Protein AF-A0AB36V5Z5-F1 (afdb_monomer)

Radius of gyration: 17.48 Å; Cα contacts (8 Å, |Δi|>4): 101; chains: 1; bounding box: 39×23×47 Å

Organism: Bacillus thuringiensis (NCBI:txid1428)

Mean predicted aligned error: 5.08 Å

pLDDT: mean 90.62, std 9.88, range [45.41, 97.94]

Structure (mmCIF, N/CA/C/O backbone):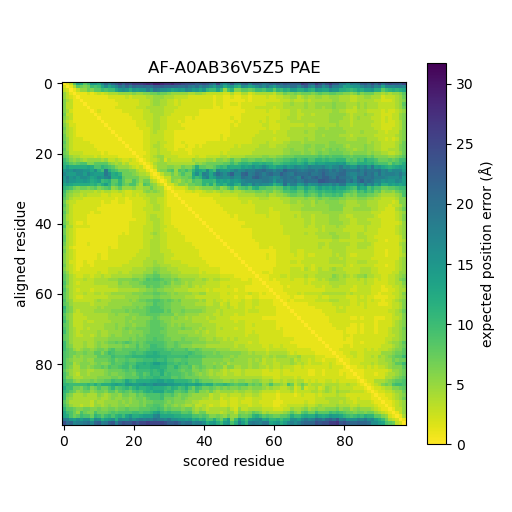
data_AF-A0AB36V5Z5-F1
#
_entry.id   AF-A0AB36V5Z5-F1
#
loop_
_atom_site.group_PDB
_atom_site.id
_atom_site.type_symbol
_atom_site.label_atom_id
_atom_site.label_alt_id
_atom_site.label_comp_id
_atom_site.label_asym_id
_atom_site.label_entity_id
_atom_site.label_seq_id
_atom_site.pdbx_PDB_ins_code
_atom_site.Cartn_x
_atom_site.Cartn_y
_atom_site.Cartn_z
_atom_site.occupancy
_atom_site.B_iso_or_equiv
_atom_site.auth_seq_id
_atom_site.auth_comp_id
_atom_site.auth_asym_id
_atom_site.auth_atom_id
_atom_site.pdbx_PDB_model_num
ATOM 1 N N . MET A 1 1 ? -12.562 11.751 -9.043 1.00 45.41 1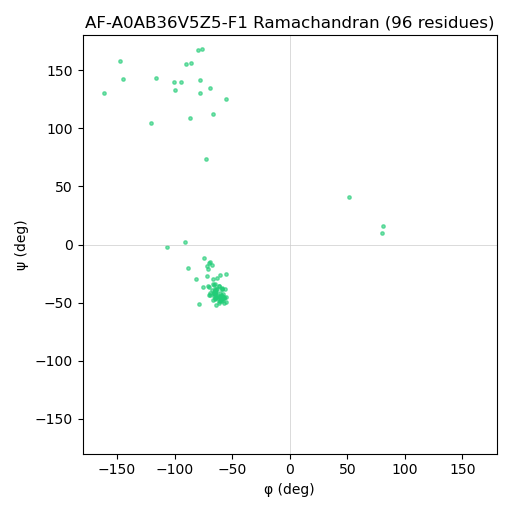 MET A N 1
ATOM 2 C CA . MET A 1 1 ? -12.882 10.320 -8.830 1.00 45.41 1 MET A CA 1
ATOM 3 C C . MET A 1 1 ? -12.129 9.848 -7.591 1.00 45.41 1 MET A C 1
ATOM 5 O O . MET A 1 1 ? -10.981 10.245 -7.446 1.00 45.41 1 MET A O 1
ATOM 9 N N . LYS A 1 2 ? -12.738 9.085 -6.672 1.00 58.09 2 LYS A N 1
ATOM 10 C CA . LYS A 1 2 ? -11.981 8.434 -5.585 1.00 58.09 2 LYS A CA 1
ATOM 11 C C . LYS A 1 2 ? -11.476 7.094 -6.116 1.00 58.09 2 LYS A C 1
ATOM 13 O O . LYS A 1 2 ? -12.295 6.211 -6.334 1.00 58.09 2 LYS A O 1
ATOM 18 N N . PHE A 1 3 ? -10.174 6.969 -6.354 1.00 77.56 3 PHE A N 1
ATOM 19 C CA . PHE A 1 3 ? -9.573 5.701 -6.772 1.00 77.56 3 PHE A CA 1
ATOM 20 C C . PHE A 1 3 ? -9.606 4.693 -5.620 1.00 77.56 3 PHE A C 1
ATOM 22 O O . PHE A 1 3 ? -9.313 5.039 -4.471 1.00 77.56 3 PHE A O 1
ATOM 29 N N . THR A 1 4 ? -10.005 3.456 -5.912 1.00 92.25 4 THR A N 1
ATOM 30 C CA . THR A 1 4 ? -9.991 2.362 -4.937 1.00 92.25 4 THR A CA 1
ATOM 31 C C . THR A 1 4 ? -8.580 1.783 -4.786 1.00 92.25 4 THR A C 1
ATOM 33 O O . THR A 1 4 ? -7.690 2.058 -5.589 1.00 92.25 4 THR A O 1
ATOM 36 N N . LEU A 1 5 ? -8.358 0.952 -3.757 1.00 92.50 5 LEU A N 1
ATOM 37 C CA . LEU A 1 5 ? -7.105 0.189 -3.646 1.00 92.50 5 LEU A CA 1
ATOM 38 C C . LEU A 1 5 ? -6.900 -0.712 -4.875 1.00 92.50 5 LEU A C 1
ATOM 40 O O . LEU A 1 5 ? -5.784 -0.826 -5.362 1.00 92.50 5 LEU A O 1
ATOM 44 N N . LEU A 1 6 ? -7.973 -1.301 -5.413 1.00 96.06 6 LEU A N 1
ATOM 45 C CA . LEU A 1 6 ? -7.893 -2.126 -6.616 1.00 96.06 6 LEU A CA 1
ATOM 46 C C . LEU A 1 6 ? -7.458 -1.307 -7.836 1.00 96.06 6 LEU A C 1
ATOM 48 O O . LEU A 1 6 ? -6.575 -1.751 -8.568 1.00 96.06 6 LEU A O 1
ATOM 52 N N . ASP A 1 7 ? -8.038 -0.119 -8.028 1.00 96.50 7 ASP A N 1
ATOM 53 C CA . ASP A 1 7 ? -7.687 0.757 -9.152 1.00 96.50 7 ASP A CA 1
ATOM 54 C C . ASP A 1 7 ? -6.212 1.168 -9.079 1.00 96.50 7 ASP A C 1
ATOM 56 O O . ASP A 1 7 ? -5.476 0.977 -10.042 1.00 96.50 7 ASP A O 1
ATOM 60 N N . ASN A 1 8 ? -5.762 1.653 -7.916 1.00 95.00 8 ASN A N 1
ATOM 61 C CA . ASN A 1 8 ? -4.381 2.109 -7.718 1.00 95.00 8 ASN A CA 1
ATOM 62 C C . ASN A 1 8 ? -3.365 0.965 -7.840 1.00 95.00 8 ASN A C 1
ATOM 64 O O . ASN A 1 8 ? -2.311 1.129 -8.454 1.00 95.00 8 ASN A O 1
ATOM 68 N N . GLY A 1 9 ?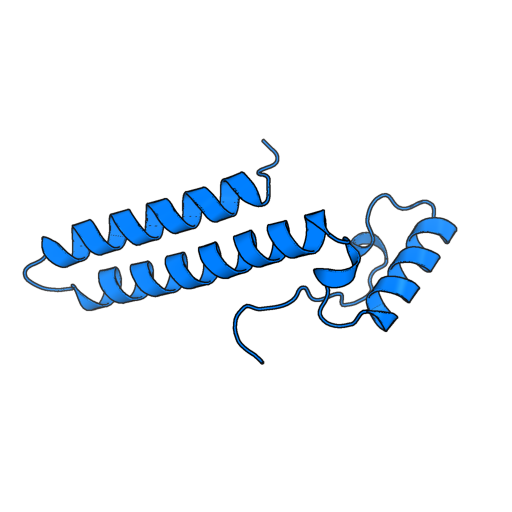 -3.680 -0.204 -7.273 1.00 96.12 9 GLY A N 1
ATOM 69 C CA . GLY A 1 9 ? -2.823 -1.384 -7.368 1.00 96.12 9 GLY A CA 1
ATOM 70 C C . GLY A 1 9 ? -2.695 -1.868 -8.812 1.00 96.12 9 GLY A C 1
ATOM 71 O O . GLY A 1 9 ? -1.589 -2.087 -9.297 1.00 96.12 9 GLY A O 1
ATOM 72 N N . SER A 1 10 ? -3.820 -1.952 -9.529 1.00 97.00 10 SER A N 1
ATOM 73 C CA . SER A 1 10 ? -3.842 -2.368 -10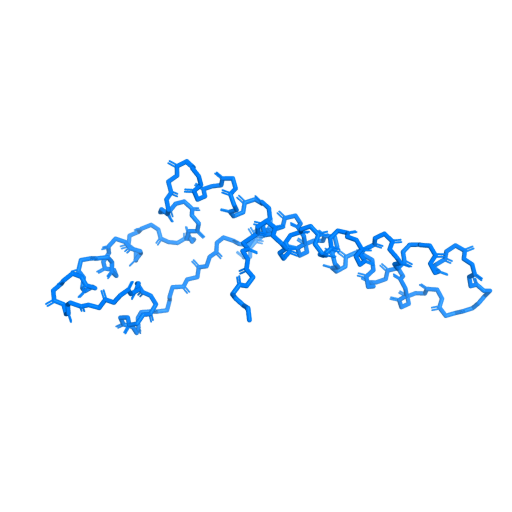.938 1.00 97.00 10 SER A CA 1
ATOM 74 C C . SER A 1 10 ? -3.119 -1.376 -11.847 1.00 97.00 10 SER A C 1
ATOM 76 O O . SER A 1 10 ? -2.410 -1.789 -12.762 1.00 97.00 10 SER A O 1
ATOM 78 N N . ASP A 1 11 ? -3.287 -0.076 -11.611 1.00 97.38 11 ASP A N 1
ATOM 79 C CA . ASP A 1 11 ? -2.606 0.967 -12.377 1.00 97.38 11 ASP A CA 1
ATOM 80 C C . ASP A 1 11 ? -1.087 0.928 -12.164 1.00 97.38 11 ASP A C 1
ATOM 82 O O . ASP A 1 11 ? -0.327 0.952 -13.130 1.00 97.38 11 ASP A O 1
ATOM 86 N N . SER A 1 12 ? -0.638 0.723 -10.924 1.00 97.62 12 SER A N 1
ATOM 87 C CA . SER A 1 12 ? 0.789 0.567 -10.608 1.00 97.62 12 SER A CA 1
ATOM 88 C C . SER A 1 12 ? 1.410 -0.625 -11.341 1.00 97.62 12 SER A C 1
ATOM 90 O O . SER A 1 12 ? 2.473 -0.499 -11.944 1.00 97.62 12 SER A O 1
ATOM 92 N N . LEU A 1 13 ? 0.722 -1.772 -11.387 1.00 97.88 13 LEU A N 1
ATOM 93 C CA . LEU A 1 13 ? 1.201 -2.930 -12.152 1.00 97.88 13 LEU A CA 1
ATOM 94 C C . LEU A 1 13 ? 1.275 -2.644 -13.662 1.00 97.88 13 LEU A C 1
ATOM 96 O O . LEU A 1 13 ? 2.234 -3.053 -14.317 1.00 97.88 13 LEU A O 1
ATOM 100 N N . LYS A 1 14 ? 0.311 -1.899 -14.222 1.00 97.94 14 LYS A N 1
ATOM 101 C CA . LYS A 1 14 ? 0.353 -1.469 -15.633 1.00 97.94 14 LYS A CA 1
ATOM 102 C C . LYS A 1 14 ? 1.517 -0.522 -15.914 1.00 97.94 14 LYS A C 1
ATOM 104 O O . LYS A 1 14 ? 2.148 -0.630 -16.967 1.00 97.94 14 LYS A O 1
ATOM 109 N N . GLN A 1 15 ? 1.810 0.395 -14.994 1.00 97.38 15 GLN A N 1
ATOM 110 C CA . GLN A 1 15 ? 2.954 1.296 -15.112 1.00 97.38 15 GLN A CA 1
ATOM 111 C C . GLN A 1 15 ? 4.273 0.521 -15.034 1.00 97.38 15 GLN A C 1
ATOM 113 O O . GLN A 1 15 ? 5.149 0.749 -15.863 1.00 97.38 15 GLN A O 1
ATOM 118 N N . SER A 1 16 ? 4.376 -0.464 -14.134 1.00 97.31 16 SER A N 1
ATOM 119 C CA . SER A 1 16 ? 5.533 -1.364 -14.064 1.00 97.31 16 SER A CA 1
ATOM 120 C C . SER A 1 16 ? 5.768 -2.091 -15.392 1.00 97.31 16 SER A C 1
ATOM 122 O O . SER A 1 16 ? 6.858 -2.005 -15.956 1.00 97.31 16 SER A O 1
ATOM 124 N N . TYR A 1 17 ? 4.722 -2.711 -15.951 1.00 96.50 17 TYR A N 1
ATOM 125 C CA . TYR A 1 17 ? 4.783 -3.351 -17.268 1.00 96.50 17 TYR A CA 1
ATOM 126 C C . TYR A 1 17 ? 5.213 -2.373 -18.370 1.00 96.50 17 TYR A C 1
ATOM 128 O O . TYR A 1 17 ? 6.112 -2.668 -19.152 1.00 96.50 17 TYR A O 1
ATOM 136 N N . SER A 1 18 ? 4.627 -1.174 -18.400 1.00 95.31 18 SER A N 1
ATOM 137 C CA . SER A 1 18 ? 4.966 -0.151 -19.396 1.00 95.31 18 SER A CA 1
ATOM 138 C C . SER A 1 18 ? 6.431 0.288 -19.303 1.00 95.31 18 SER A C 1
ATOM 140 O O . SER A 1 18 ? 7.057 0.574 -20.322 1.00 95.31 18 SER A O 1
ATOM 142 N N . SER A 1 19 ? 6.991 0.344 -18.093 1.00 94.50 19 SER A N 1
ATOM 143 C CA . SER A 1 19 ? 8.406 0.646 -17.871 1.00 94.50 19 SER A CA 1
ATOM 144 C C . SER A 1 19 ? 9.322 -0.499 -18.317 1.00 94.50 19 SER A C 1
ATOM 146 O O . SER A 1 19 ? 10.377 -0.229 -18.889 1.00 94.50 19 SER A O 1
ATOM 148 N N . LEU A 1 20 ? 8.911 -1.762 -18.146 1.00 93.75 20 LEU A N 1
ATOM 149 C CA . LEU A 1 20 ? 9.643 -2.926 -18.670 1.00 93.75 20 LEU A CA 1
ATOM 150 C C . LEU A 1 20 ? 9.667 -2.954 -20.203 1.00 93.75 20 LEU A C 1
ATOM 152 O O . LEU A 1 20 ? 10.723 -3.165 -20.792 1.00 93.75 20 LEU A O 1
ATOM 156 N N . GLU A 1 21 ? 8.540 -2.658 -20.850 1.00 93.12 21 GLU A N 1
ATOM 157 C CA . GLU A 1 21 ? 8.463 -2.546 -22.314 1.00 93.12 21 GLU A CA 1
ATOM 158 C C . GLU A 1 21 ? 9.364 -1.425 -22.850 1.00 93.12 21 GLU A C 1
ATOM 160 O O . GLU A 1 21 ? 9.964 -1.538 -23.916 1.00 93.12 21 GLU A O 1
ATOM 165 N N . ARG A 1 22 ? 9.499 -0.310 -22.122 1.00 89.31 22 ARG A N 1
ATOM 166 C CA . ARG A 1 22 ? 10.463 0.738 -22.496 1.00 89.31 22 ARG A CA 1
ATOM 167 C C . ARG A 1 22 ? 11.896 0.262 -22.298 1.00 89.31 22 ARG A C 1
ATOM 169 O O . ARG A 1 22 ? 12.723 0.482 -23.177 1.00 89.31 22 ARG A O 1
ATOM 176 N N . PHE A 1 23 ? 12.180 -0.412 -21.184 1.00 86.62 23 PHE A N 1
ATOM 177 C CA . PHE A 1 23 ? 13.500 -0.966 -20.888 1.00 86.62 23 PHE A CA 1
ATOM 178 C C . PHE A 1 23 ? 14.000 -1.894 -22.003 1.00 86.62 23 PHE A C 1
ATOM 180 O O . PHE A 1 23 ? 15.139 -1.742 -22.436 1.00 86.62 23 PHE A O 1
ATOM 187 N N . SER A 1 24 ? 13.156 -2.794 -22.518 1.00 78.44 24 SER A N 1
ATOM 188 C CA . SER A 1 24 ? 13.537 -3.725 -23.592 1.00 78.44 24 SER A CA 1
ATOM 189 C C . SER A 1 24 ? 13.812 -3.051 -24.941 1.00 78.44 24 SER A C 1
ATOM 191 O O . SER A 1 24 ? 14.450 -3.655 -25.798 1.00 78.44 24 SER A O 1
ATOM 193 N N . ASN A 1 25 ? 13.347 -1.814 -25.135 1.00 81.31 25 ASN A N 1
ATOM 194 C CA . ASN A 1 25 ? 13.415 -1.088 -26.406 1.00 81.31 25 ASN A CA 1
ATOM 195 C C . ASN A 1 25 ? 14.468 0.039 -26.430 1.00 81.31 25 ASN A C 1
ATOM 197 O O . ASN A 1 25 ? 14.630 0.703 -27.455 1.00 81.31 25 ASN A O 1
ATOM 201 N N . LEU A 1 26 ? 15.182 0.287 -25.325 1.00 78.00 26 LEU A N 1
ATOM 202 C CA . LEU A 1 26 ? 16.165 1.370 -25.214 1.00 78.00 26 LEU A CA 1
ATOM 203 C C . LEU A 1 26 ? 17.603 0.863 -25.404 1.00 78.00 26 LEU A C 1
ATOM 205 O O . LEU A 1 26 ? 18.026 -0.102 -24.777 1.00 78.00 26 LEU A O 1
ATOM 209 N N . TYR A 1 27 ? 18.385 1.571 -26.227 1.00 66.94 27 TYR A N 1
ATOM 210 C CA . TYR A 1 27 ? 1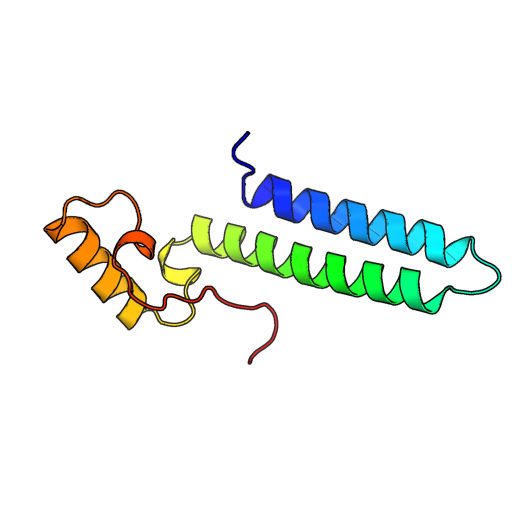9.809 1.278 -26.460 1.00 66.94 27 TYR A CA 1
ATOM 211 C C . TYR A 1 27 ? 20.730 1.845 -25.354 1.00 66.94 27 TYR A C 1
ATOM 213 O O . TYR A 1 27 ? 21.774 1.270 -25.062 1.00 66.94 27 TYR A O 1
ATOM 221 N N . GLN A 1 28 ? 20.340 2.956 -24.710 1.00 68.69 28 GLN A N 1
ATOM 222 C CA . GLN A 1 28 ? 21.004 3.585 -23.552 1.00 68.69 28 GLN A CA 1
ATOM 223 C C . GLN A 1 28 ? 19.959 4.247 -22.630 1.00 68.69 28 GLN A C 1
ATOM 225 O O . GLN A 1 28 ? 18.859 4.568 -23.076 1.00 68.69 28 GLN A O 1
ATOM 230 N N . GLY A 1 29 ? 20.292 4.464 -21.349 1.00 69.56 29 GLY A N 1
ATOM 231 C CA . GLY A 1 29 ? 19.376 5.061 -20.356 1.00 69.56 29 GLY A CA 1
ATOM 232 C C . GLY A 1 29 ? 18.364 4.080 -19.743 1.00 69.56 29 GLY A C 1
ATOM 233 O O . GLY A 1 29 ? 17.374 4.488 -19.135 1.00 69.56 29 GLY A O 1
ATOM 234 N N . THR A 1 30 ? 18.614 2.779 -19.893 1.00 79.38 30 THR A N 1
ATOM 235 C CA . THR A 1 30 ? 17.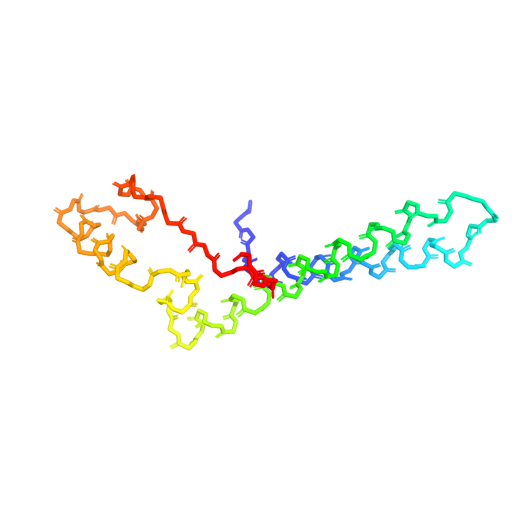768 1.674 -19.421 1.00 79.38 30 THR A CA 1
ATOM 236 C C . THR A 1 30 ? 17.627 1.623 -17.895 1.00 79.38 30 THR A C 1
ATOM 238 O O . THR A 1 30 ? 16.577 1.227 -17.390 1.00 79.38 30 THR A O 1
ATOM 241 N N . GLU A 1 31 ? 18.627 2.096 -17.146 1.00 83.44 31 GLU A N 1
ATOM 242 C CA . GLU A 1 31 ? 18.647 2.081 -15.675 1.00 83.44 31 GLU A CA 1
ATOM 243 C C . GLU A 1 31 ? 17.442 2.796 -15.048 1.00 83.44 31 GLU A C 1
ATOM 245 O O . GLU A 1 31 ? 16.871 2.310 -14.072 1.00 83.44 31 GLU A O 1
ATOM 250 N N . HIS A 1 32 ? 16.998 3.913 -15.633 1.00 87.50 32 HIS A N 1
ATOM 251 C CA . HIS A 1 32 ? 15.826 4.641 -15.144 1.00 87.50 32 HIS A CA 1
ATOM 252 C C . HIS A 1 32 ? 14.527 3.866 -15.373 1.00 87.50 32 HIS A C 1
ATOM 254 O O . HIS A 1 32 ? 13.702 3.783 -14.470 1.00 87.50 32 HIS A O 1
ATOM 260 N N . SER A 1 33 ? 14.373 3.235 -16.541 1.00 88.94 33 SER A N 1
ATOM 261 C CA . SER A 1 33 ? 13.172 2.444 -16.845 1.00 88.94 33 SER A CA 1
ATOM 262 C C . SER A 1 33 ? 13.088 1.191 -15.974 1.00 88.94 33 SER A C 1
ATOM 264 O O . SER A 1 33 ? 12.013 0.858 -15.480 1.00 88.94 33 SER A O 1
ATOM 266 N N . LEU A 1 34 ? 14.223 0.528 -15.720 1.00 92.00 34 LEU A N 1
ATOM 267 C CA . LEU A 1 34 ? 14.273 -0.606 -14.798 1.00 92.00 34 LEU A CA 1
ATOM 268 C C . LEU A 1 34 ? 13.944 -0.176 -13.365 1.00 92.00 34 LEU A C 1
ATOM 270 O O . LEU A 1 34 ? 13.125 -0.812 -12.704 1.00 92.00 34 LEU A O 1
ATOM 274 N N . LYS A 1 35 ? 14.545 0.923 -12.894 1.00 94.38 35 LYS A N 1
ATOM 275 C CA . LYS A 1 35 ? 14.248 1.493 -11.576 1.00 94.38 35 LYS A CA 1
ATOM 276 C C . LYS A 1 35 ? 12.753 1.785 -11.427 1.00 94.38 35 LYS A C 1
ATOM 278 O O . LYS A 1 35 ? 12.153 1.372 -10.437 1.00 94.38 35 LYS A O 1
ATOM 283 N N . ASP A 1 36 ? 12.151 2.459 -12.402 1.00 94.50 36 ASP A N 1
ATOM 284 C CA . ASP A 1 36 ? 10.730 2.804 -12.365 1.00 94.50 36 ASP A CA 1
ATOM 285 C C . ASP A 1 36 ? 9.854 1.548 -12.381 1.00 94.50 36 ASP A C 1
ATOM 287 O O . ASP A 1 36 ? 8.891 1.458 -11.620 1.00 94.50 36 ASP A O 1
ATOM 291 N N . ALA A 1 37 ? 10.211 0.542 -13.188 1.00 95.56 37 ALA A N 1
ATOM 292 C CA . ALA A 1 37 ? 9.506 -0.735 -13.214 1.00 95.56 37 ALA A CA 1
ATOM 293 C C . ALA A 1 37 ? 9.470 -1.403 -11.832 1.00 95.56 37 ALA A C 1
ATOM 295 O O . ALA A 1 37 ? 8.402 -1.842 -11.398 1.00 95.56 37 ALA A O 1
ATOM 296 N N . VAL A 1 38 ? 10.607 -1.438 -11.129 1.00 95.44 38 VAL A N 1
ATOM 297 C CA . VAL A 1 38 ? 10.718 -2.010 -9.778 1.00 95.44 38 VAL A CA 1
ATOM 298 C C . VAL A 1 38 ? 9.913 -1.197 -8.762 1.00 95.44 38 VAL A C 1
ATOM 300 O O . VAL A 1 38 ? 9.162 -1.775 -7.978 1.00 95.44 38 VAL A O 1
ATOM 303 N N . ILE A 1 39 ? 10.001 0.138 -8.800 1.00 95.88 39 ILE A N 1
ATOM 304 C CA . ILE A 1 39 ? 9.248 1.016 -7.888 1.00 95.88 39 ILE A CA 1
ATOM 305 C C . ILE A 1 39 ? 7.738 0.810 -8.054 1.00 95.88 39 ILE A C 1
ATOM 307 O O . ILE A 1 39 ? 7.027 0.614 -7.065 1.00 95.88 39 ILE A O 1
ATOM 311 N N . PHE A 1 40 ? 7.240 0.818 -9.293 1.00 97.38 40 PHE A N 1
ATOM 312 C CA . PHE A 1 40 ? 5.817 0.619 -9.557 1.00 97.38 40 PHE A CA 1
ATOM 313 C C . PHE A 1 40 ? 5.348 -0.793 -9.205 1.00 97.38 40 PHE A C 1
ATOM 315 O O . PHE A 1 40 ? 4.224 -0.956 -8.727 1.00 97.38 40 PHE A O 1
ATOM 322 N N . LEU A 1 41 ? 6.203 -1.804 -9.385 1.00 97.06 41 LEU A N 1
ATOM 323 C CA . LEU A 1 41 ? 5.891 -3.173 -8.986 1.00 97.06 41 LEU A CA 1
ATOM 324 C C . LEU A 1 41 ? 5.724 -3.277 -7.467 1.00 97.06 41 LEU A C 1
ATOM 326 O O . LEU A 1 41 ? 4.681 -3.740 -7.006 1.00 97.06 41 LEU A O 1
ATOM 330 N N . ASN A 1 42 ? 6.700 -2.787 -6.698 1.00 96.31 42 ASN A N 1
ATOM 331 C CA . ASN A 1 42 ? 6.644 -2.794 -5.235 1.00 96.31 42 ASN A CA 1
ATOM 332 C C . ASN A 1 42 ? 5.424 -2.027 -4.718 1.00 96.31 42 ASN A C 1
ATOM 334 O O . ASN A 1 42 ? 4.694 -2.527 -3.861 1.00 96.31 42 ASN A O 1
ATOM 338 N N . HIS A 1 43 ? 5.145 -0.849 -5.284 1.00 95.56 43 HIS A N 1
ATOM 339 C CA . HIS A 1 43 ? 3.962 -0.080 -4.909 1.00 95.56 43 HIS A CA 1
ATOM 340 C C . HIS A 1 43 ? 2.657 -0.832 -5.223 1.00 95.56 43 HIS A C 1
ATOM 342 O O . HIS A 1 43 ? 1.761 -0.900 -4.380 1.00 95.56 43 HIS A O 1
ATOM 348 N N . GLY A 1 44 ? 2.558 -1.446 -6.407 1.00 96.94 44 GLY A N 1
ATOM 349 C CA . GLY A 1 44 ? 1.397 -2.243 -6.803 1.00 96.94 44 GLY A CA 1
ATOM 350 C C . GLY A 1 44 ? 1.154 -3.427 -5.868 1.00 96.94 44 GLY A C 1
ATOM 351 O O . GLY A 1 44 ? 0.029 -3.619 -5.400 1.00 96.94 44 GLY A O 1
ATOM 352 N N . LEU A 1 45 ? 2.208 -4.176 -5.537 1.00 96.75 45 LEU A N 1
ATOM 353 C CA . LEU A 1 45 ? 2.146 -5.294 -4.595 1.00 96.75 45 LEU A CA 1
ATOM 354 C C . LEU A 1 45 ? 1.700 -4.845 -3.199 1.00 96.75 45 LEU A C 1
ATOM 356 O O . LEU A 1 45 ? 0.800 -5.457 -2.626 1.00 96.75 45 LEU A O 1
ATOM 360 N N . GLU A 1 46 ? 2.256 -3.750 -2.677 1.00 95.81 46 GLU A N 1
ATOM 361 C CA . GLU A 1 46 ? 1.870 -3.201 -1.374 1.00 95.81 46 GLU A CA 1
ATOM 362 C C . GLU A 1 46 ? 0.377 -2.834 -1.325 1.00 95.81 46 GLU A C 1
ATOM 364 O O . GLU A 1 46 ? -0.340 -3.178 -0.381 1.00 95.81 46 GLU A O 1
ATOM 369 N N . ILE A 1 47 ? -0.121 -2.138 -2.350 1.00 96.25 47 ILE A N 1
ATOM 370 C CA . ILE A 1 47 ? -1.519 -1.703 -2.408 1.00 96.25 47 ILE A CA 1
ATOM 371 C C . ILE A 1 47 ? -2.473 -2.900 -2.510 1.00 96.25 47 ILE A C 1
ATOM 373 O O . ILE A 1 47 ? -3.509 -2.925 -1.834 1.00 96.25 47 ILE A O 1
ATOM 377 N N . LEU A 1 48 ? -2.133 -3.904 -3.321 1.00 96.06 48 LEU A N 1
ATOM 378 C CA . LEU A 1 48 ? -2.944 -5.112 -3.467 1.00 96.06 48 LEU A CA 1
ATOM 379 C C . LEU A 1 48 ? -2.907 -5.981 -2.204 1.00 96.06 48 LEU A C 1
ATOM 381 O O . LEU A 1 48 ? -3.947 -6.503 -1.800 1.00 96.06 48 LEU A O 1
ATOM 385 N N . LEU A 1 49 ? -1.767 -6.060 -1.514 1.00 95.44 49 LEU A N 1
ATOM 386 C CA . LEU A 1 49 ? -1.679 -6.695 -0.200 1.00 95.44 49 LEU A CA 1
ATOM 387 C C . LEU A 1 49 ? -2.609 -6.001 0.803 1.00 95.44 49 LEU A C 1
ATOM 389 O O . LEU A 1 49 ? -3.417 -6.660 1.458 1.00 95.44 49 LEU A O 1
ATOM 393 N N . LYS A 1 50 ? -2.584 -4.664 0.870 1.00 95.25 50 LYS A N 1
ATOM 394 C CA . LYS A 1 50 ? -3.505 -3.893 1.723 1.00 95.25 50 LYS A CA 1
ATOM 395 C C . LYS A 1 50 ? -4.967 -4.161 1.379 1.00 95.25 50 LYS A C 1
ATOM 397 O O . LYS A 1 50 ? -5.785 -4.253 2.290 1.00 95.25 50 LYS A O 1
ATOM 402 N N . LEU A 1 51 ? -5.313 -4.309 0.098 1.00 95.44 51 LEU A N 1
ATOM 403 C CA . LEU A 1 51 ? -6.667 -4.684 -0.322 1.00 95.44 51 LEU A CA 1
ATOM 404 C C . LEU A 1 51 ? -7.067 -6.061 0.228 1.00 95.44 51 LEU A C 1
ATOM 406 O O . LEU A 1 51 ? -8.145 -6.186 0.808 1.00 95.44 51 LEU A O 1
ATOM 410 N N . ILE A 1 52 ? -6.201 -7.068 0.084 1.00 95.50 52 ILE A N 1
ATOM 411 C CA . ILE A 1 52 ? -6.435 -8.425 0.601 1.00 95.50 52 ILE A CA 1
ATOM 412 C C . ILE A 1 52 ? -6.648 -8.384 2.120 1.00 95.50 52 ILE A C 1
ATOM 414 O O . ILE A 1 52 ? -7.649 -8.898 2.622 1.00 95.50 52 ILE A O 1
ATOM 418 N N . LEU A 1 53 ? -5.761 -7.698 2.845 1.00 95.12 53 LEU A N 1
ATOM 419 C CA . LEU A 1 53 ? -5.848 -7.549 4.298 1.00 95.12 53 LEU A CA 1
ATOM 420 C C . LEU A 1 53 ? -7.131 -6.828 4.718 1.00 95.12 53 LEU A C 1
ATOM 422 O O . LEU A 1 53 ? -7.838 -7.305 5.602 1.00 95.12 53 LEU A O 1
ATOM 426 N N . LYS A 1 54 ? -7.482 -5.725 4.044 1.00 94.19 54 LYS A N 1
ATOM 427 C CA . LYS A 1 54 ? -8.714 -4.963 4.296 1.00 94.19 54 LYS A CA 1
ATOM 428 C C . LYS A 1 54 ? -9.968 -5.814 4.144 1.00 94.19 54 LYS A C 1
ATOM 430 O O . LYS A 1 54 ? -10.890 -5.664 4.944 1.00 94.19 54 LYS A O 1
ATOM 435 N N . ASN A 1 55 ? -10.008 -6.645 3.104 1.00 94.88 55 ASN A N 1
ATOM 436 C CA . ASN A 1 55 ? -11.150 -7.502 2.805 1.00 94.88 55 ASN A CA 1
ATOM 437 C C . ASN A 1 55 ? -11.348 -8.574 3.880 1.00 94.88 55 ASN A C 1
ATOM 439 O O . ASN A 1 55 ? -12.483 -8.964 4.135 1.00 94.88 55 ASN A O 1
ATOM 443 N N . HIS A 1 56 ? -10.269 -9.007 4.537 1.00 95.25 56 HIS A N 1
ATOM 444 C CA . HIS A 1 56 ? -10.361 -9.882 5.701 1.00 95.25 56 HIS A CA 1
ATOM 445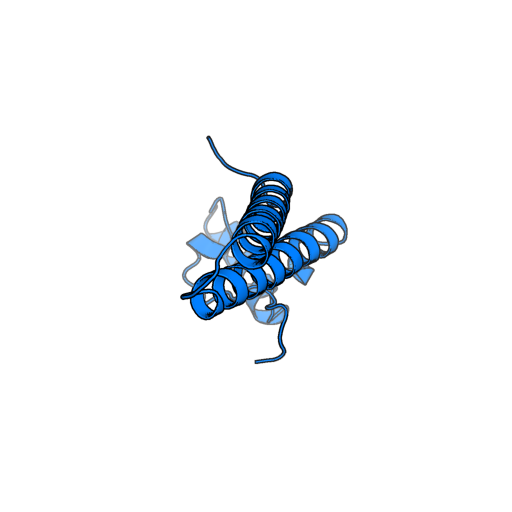 C C . HIS A 1 56 ? -10.739 -9.102 6.970 1.00 95.25 56 HIS A C 1
ATOM 447 O O . HIS A 1 56 ? -11.683 -9.454 7.673 1.00 95.25 56 HIS A O 1
ATOM 453 N N . SER A 1 57 ? -10.020 -8.019 7.270 1.00 94.56 57 SER A N 1
ATOM 454 C CA . SER A 1 57 ? -10.340 -7.102 8.363 1.00 94.56 57 SER A CA 1
ATOM 455 C C . SER A 1 57 ? -9.641 -5.753 8.165 1.00 94.56 57 SER A C 1
ATOM 457 O O . SER A 1 57 ? -8.417 -5.714 8.028 1.00 94.56 57 SER A O 1
ATOM 459 N N . PRO A 1 58 ? -10.353 -4.611 8.261 1.00 91.88 58 PRO A N 1
ATOM 460 C CA . PRO A 1 58 ? -9.739 -3.289 8.133 1.00 91.88 58 PRO A CA 1
ATOM 461 C C . PRO A 1 58 ? -8.581 -3.026 9.103 1.00 91.88 58 PRO A C 1
ATOM 463 O O . PRO A 1 58 ? -7.728 -2.199 8.798 1.00 91.88 58 PRO A O 1
ATOM 466 N N . ALA A 1 59 ? -8.551 -3.707 10.254 1.00 93.94 59 ALA A N 1
ATOM 467 C CA . ALA A 1 59 ? -7.482 -3.568 11.240 1.00 93.94 59 ALA A CA 1
ATOM 468 C C . ALA A 1 59 ? -6.128 -4.051 10.700 1.00 93.94 59 ALA A C 1
ATOM 470 O O . ALA A 1 59 ? -5.105 -3.450 11.004 1.00 93.94 59 ALA A O 1
ATOM 471 N N . LEU A 1 60 ? -6.128 -5.085 9.854 1.00 94.00 60 LEU A N 1
ATOM 472 C CA . LEU A 1 60 ? -4.907 -5.711 9.343 1.00 94.00 60 LEU A CA 1
ATOM 473 C C . LEU A 1 60 ? -4.126 -4.823 8.370 1.00 94.00 60 LEU A C 1
ATOM 475 O O . LEU A 1 60 ? -2.962 -5.086 8.105 1.00 94.00 60 LEU A O 1
ATOM 479 N N . MET A 1 61 ? -4.737 -3.759 7.846 1.00 93.88 61 MET A N 1
ATOM 480 C CA . MET A 1 61 ? -4.016 -2.786 7.024 1.00 93.88 61 MET A CA 1
ATOM 481 C C . MET A 1 61 ? -3.028 -1.934 7.825 1.00 93.88 61 MET A C 1
ATOM 483 O O . MET A 1 61 ? -2.222 -1.245 7.208 1.00 93.88 61 MET A O 1
ATOM 487 N N . PHE A 1 62 ? -3.125 -1.903 9.155 1.00 94.56 62 PHE A N 1
ATOM 488 C CA . PHE A 1 62 ? -2.340 -1.018 10.012 1.00 94.56 62 PHE A CA 1
ATOM 489 C C . PHE A 1 62 ? -1.165 -1.764 10.637 1.00 94.56 62 PHE A C 1
ATOM 491 O O . PHE A 1 62 ? -1.317 -2.901 11.074 1.00 94.56 62 PHE A O 1
ATOM 498 N N . SER A 1 63 ? -0.008 -1.107 10.712 1.00 92.75 63 SER A N 1
ATOM 499 C CA . SER A 1 63 ? 1.199 -1.695 11.305 1.00 92.75 63 SER A CA 1
ATOM 500 C C . SER A 1 63 ? 1.117 -1.827 12.831 1.00 92.75 63 SER A C 1
ATOM 502 O O . SER A 1 63 ? 1.725 -2.726 13.400 1.00 92.75 63 SER A O 1
ATOM 504 N N . ASP A 1 64 ? 0.326 -0.978 13.497 1.00 94.12 64 ASP A N 1
ATOM 505 C CA . ASP A 1 64 ? 0.051 -1.059 14.935 1.00 94.12 64 ASP A CA 1
ATOM 506 C C . ASP A 1 64 ? -1.456 -1.227 15.193 1.00 94.12 64 ASP A C 1
ATOM 508 O O . ASP A 1 64 ? -2.251 -0.282 15.103 1.00 94.12 64 ASP A O 1
ATOM 512 N N . LEU A 1 65 ? -1.849 -2.452 15.555 1.00 93.69 65 LEU A N 1
ATOM 513 C CA . LEU A 1 65 ? -3.237 -2.806 15.857 1.00 93.69 65 LEU A CA 1
ATOM 514 C C . LEU A 1 65 ? -3.773 -2.100 17.109 1.00 93.69 65 LEU A C 1
ATOM 516 O O . LEU A 1 65 ? -4.949 -1.730 17.143 1.00 93.69 65 LEU A O 1
ATOM 520 N N . LYS A 1 66 ? -2.931 -1.885 18.130 1.00 94.38 66 LYS A N 1
ATOM 521 C CA . LYS A 1 66 ? -3.344 -1.214 19.372 1.00 94.38 66 LYS A CA 1
ATOM 522 C C . LYS A 1 66 ? -3.609 0.262 19.101 1.00 94.38 66 LYS A C 1
ATOM 524 O O . LYS A 1 66 ? -4.624 0.800 19.549 1.00 94.38 66 LYS A O 1
ATOM 529 N N . LEU A 1 67 ? -2.736 0.906 18.326 1.00 95.50 67 LEU A N 1
ATOM 530 C CA . LEU A 1 67 ? -2.910 2.300 17.931 1.00 95.50 67 LEU A CA 1
ATOM 531 C C . LEU A 1 67 ? -4.136 2.479 17.030 1.00 95.50 67 LEU A C 1
ATOM 533 O O . LEU A 1 67 ? -4.914 3.412 17.243 1.00 95.50 67 LEU A O 1
ATOM 537 N N . TYR A 1 68 ? -4.364 1.559 16.087 1.00 96.00 68 TYR A N 1
ATOM 538 C CA . TYR A 1 68 ? -5.589 1.532 15.286 1.00 96.00 68 TYR A CA 1
ATOM 539 C C . TYR A 1 68 ? -6.843 1.400 16.159 1.00 96.00 68 TYR A C 1
ATOM 541 O O . TYR A 1 68 ? -7.815 2.131 15.958 1.00 96.00 68 TYR A O 1
ATOM 549 N N . GLN A 1 69 ? -6.838 0.503 17.147 1.00 95.25 69 GLN A N 1
ATOM 550 C CA . GLN A 1 69 ? -7.990 0.295 18.022 1.00 95.25 69 GLN A CA 1
ATOM 551 C C . GLN A 1 69 ? -8.304 1.544 18.852 1.00 95.25 69 GLN A C 1
ATOM 553 O O . GLN A 1 69 ? -9.454 1.987 18.875 1.00 95.25 69 GLN A O 1
ATOM 558 N N . LYS A 1 70 ? -7.274 2.188 19.413 1.00 96.00 70 LYS A N 1
ATOM 559 C CA . LYS A 1 70 ? -7.410 3.483 20.093 1.00 96.00 70 LYS A CA 1
ATOM 560 C C . LYS A 1 70 ? -7.972 4.557 19.159 1.00 96.00 70 LYS A C 1
ATOM 562 O O . LYS A 1 70 ? -8.890 5.283 19.535 1.00 96.00 70 LYS A O 1
ATOM 567 N N . ALA A 1 71 ? -7.473 4.638 17.923 1.00 95.94 71 ALA A N 1
ATOM 568 C CA . ALA A 1 71 ? -8.001 5.569 16.928 1.00 95.94 71 ALA A CA 1
ATOM 569 C C . ALA A 1 71 ? -9.477 5.297 16.620 1.00 95.94 71 ALA A C 1
ATOM 571 O O . ALA A 1 71 ? -10.275 6.224 16.535 1.00 95.94 71 ALA A O 1
ATOM 572 N N . LYS A 1 72 ? -9.871 4.029 16.502 1.00 95.69 72 LYS A N 1
ATOM 573 C CA . LYS A 1 72 ? -11.256 3.637 16.228 1.00 95.69 72 LYS A CA 1
ATOM 574 C C . LYS A 1 72 ? -12.209 4.025 17.359 1.00 95.69 72 LYS A C 1
ATOM 576 O O . LYS A 1 72 ? -13.335 4.436 17.083 1.00 95.69 72 LYS A O 1
ATOM 581 N N . GLU A 1 73 ? -11.778 3.910 18.610 1.00 96.38 73 GLU A N 1
ATOM 582 C CA . GLU A 1 73 ? -12.553 4.354 19.774 1.00 96.38 73 GLU A CA 1
ATOM 583 C C . GLU A 1 73 ? -12.715 5.876 19.801 1.00 96.38 73 GLU A C 1
ATOM 585 O O . GLU A 1 73 ? -13.831 6.379 19.935 1.00 96.38 73 GLU A O 1
ATOM 590 N N . GLU A 1 74 ? -11.625 6.615 19.605 1.00 95.88 74 GLU A N 1
ATOM 591 C CA . GLU A 1 74 ? -11.643 8.080 19.578 1.00 95.88 74 GLU A CA 1
ATOM 592 C C . GLU A 1 74 ? -12.444 8.636 18.395 1.00 95.88 74 GLU A C 1
ATOM 594 O O . GLU A 1 74 ? -13.194 9.599 18.553 1.00 95.88 74 GLU A O 1
ATOM 599 N N . MET A 1 75 ? -12.360 7.994 17.227 1.00 96.50 75 MET A N 1
ATOM 600 C CA . MET A 1 75 ? -13.173 8.321 16.054 1.00 96.50 75 MET A CA 1
ATOM 601 C C . MET A 1 75 ? -14.668 8.238 16.383 1.00 96.50 75 MET A C 1
ATOM 603 O O . MET A 1 75 ? -15.417 9.155 16.053 1.00 96.50 75 MET A O 1
ATOM 607 N N . LYS A 1 76 ? -15.098 7.174 17.080 1.00 95.75 76 LYS A N 1
ATOM 608 C CA . LYS A 1 76 ? -16.494 7.010 17.513 1.00 95.75 76 LYS A CA 1
ATOM 609 C C . LYS A 1 76 ? -16.906 8.076 18.526 1.00 95.75 76 LYS A C 1
ATOM 611 O O . LYS A 1 76 ? -17.960 8.678 18.356 1.00 95.75 76 LYS A O 1
ATOM 616 N N . LYS A 1 77 ? -16.078 8.344 19.544 1.00 96.19 77 LYS A N 1
ATOM 617 C CA . LYS A 1 77 ? -16.354 9.374 20.566 1.00 96.19 77 LYS A CA 1
ATOM 618 C C . LYS A 1 77 ? -16.520 10.768 19.959 1.00 96.19 77 LYS A C 1
ATOM 620 O O . LYS A 1 77 ? -17.365 11.533 20.406 1.00 96.19 77 LYS A O 1
ATOM 625 N N . LYS A 1 78 ? -15.716 11.087 18.943 1.00 94.94 78 LYS A N 1
ATOM 626 C CA . LYS A 1 78 ? -15.703 12.391 18.265 1.00 94.94 78 LYS A CA 1
ATOM 627 C C . LYS A 1 78 ? -16.640 12.464 17.052 1.00 94.94 78 LYS A C 1
ATOM 629 O O . LYS A 1 78 ? -16.668 13.492 16.386 1.00 94.94 78 LYS A O 1
ATOM 634 N N . ASN A 1 79 ? -17.389 11.395 16.759 1.00 94.56 79 ASN A N 1
ATOM 635 C CA . ASN A 1 79 ? -18.262 11.273 15.586 1.00 94.56 79 ASN A CA 1
ATOM 636 C C . ASN A 1 79 ? -17.558 11.608 14.249 1.00 94.56 79 ASN A C 1
ATOM 638 O O . ASN A 1 79 ? -18.111 12.282 13.378 1.00 94.56 79 ASN A O 1
ATOM 642 N N . LEU A 1 80 ? -16.310 11.156 14.109 1.00 94.38 80 LEU A N 1
ATOM 643 C CA . LEU A 1 80 ? -15.480 11.357 12.919 1.00 94.38 80 LEU A CA 1
ATOM 644 C C . LEU A 1 80 ? -15.753 10.278 11.864 1.00 94.38 80 LEU A C 1
ATOM 646 O O . LEU A 1 80 ? -16.196 9.173 12.183 1.00 94.38 80 LEU A O 1
ATOM 650 N N . LYS A 1 81 ? -15.466 10.581 10.594 1.00 91.50 81 LYS A N 1
ATOM 651 C CA . LYS A 1 81 ? -15.757 9.669 9.471 1.00 91.50 81 LYS A CA 1
ATOM 652 C C . LYS A 1 81 ? -14.623 8.688 9.196 1.00 91.50 81 LYS A C 1
ATOM 654 O O . LYS A 1 81 ? -14.846 7.665 8.547 1.00 91.50 81 LYS A O 1
ATOM 659 N N . ASN A 1 82 ? -13.410 8.998 9.650 1.00 89.31 82 ASN A N 1
ATOM 660 C CA . ASN A 1 82 ? -12.219 8.211 9.363 1.00 89.31 82 ASN A CA 1
ATOM 661 C C . ASN A 1 82 ? -11.249 8.196 10.556 1.00 89.31 82 ASN A C 1
ATOM 663 O O . ASN A 1 82 ? -11.039 9.213 11.210 1.00 89.31 82 ASN A O 1
ATOM 667 N N . VAL A 1 83 ? -10.602 7.054 10.807 1.00 92.06 83 VAL A N 1
ATOM 668 C CA . VAL A 1 83 ? -9.588 6.894 11.863 1.00 92.06 83 VAL A CA 1
ATOM 669 C C . VAL A 1 83 ? -8.383 7.820 11.675 1.00 92.06 83 VAL A C 1
ATOM 671 O O . VAL A 1 83 ? -7.760 8.208 12.659 1.00 92.06 83 VAL A O 1
ATOM 674 N N . PHE A 1 84 ? -8.087 8.236 10.439 1.00 91.12 84 PHE A N 1
ATOM 675 C CA . PHE A 1 84 ? -7.028 9.210 10.159 1.00 91.12 84 PHE A CA 1
ATOM 676 C C . PHE A 1 84 ? -7.375 10.639 10.618 1.00 91.12 84 PHE A C 1
ATOM 678 O O . PHE A 1 84 ? -6.471 11.432 10.861 1.00 91.12 84 PHE A O 1
ATOM 685 N N . GLU A 1 85 ? -8.657 10.971 10.809 1.00 91.38 85 GLU A N 1
ATOM 686 C CA . GLU A 1 85 ? -9.091 12.297 11.294 1.00 91.38 85 GLU A CA 1
ATOM 687 C C . GLU A 1 85 ? -8.825 12.488 12.798 1.00 91.38 85 GLU A C 1
ATOM 689 O O . GLU A 1 85 ? -8.908 13.596 13.317 1.00 91.38 85 GLU A O 1
ATOM 694 N N . VAL A 1 86 ? -8.484 11.414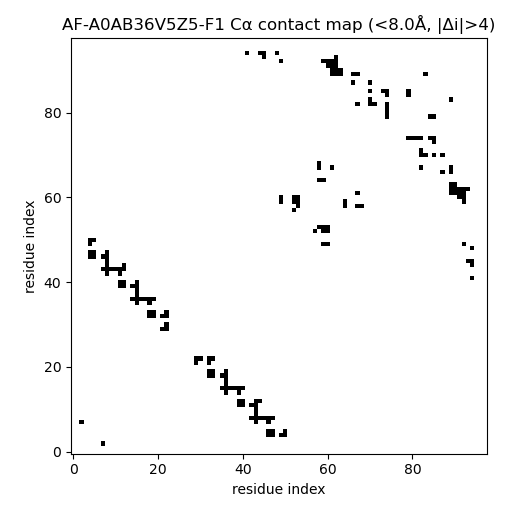 13.518 1.00 90.62 86 VAL A N 1
ATOM 695 C CA . VAL A 1 86 ? -8.254 11.434 14.972 1.00 90.62 86 VAL A CA 1
ATOM 696 C C . VAL A 1 86 ? -6.943 12.143 15.346 1.00 90.62 86 VAL A C 1
ATOM 698 O O . VAL A 1 86 ? -6.776 12.547 16.497 1.00 90.62 86 VAL A O 1
ATOM 701 N N . GLY A 1 87 ? -6.017 12.307 14.392 1.00 85.88 87 GLY A N 1
ATOM 702 C CA . GLY A 1 87 ? -4.708 12.936 14.612 1.00 85.88 87 GLY A CA 1
ATOM 703 C C . GLY A 1 87 ? -3.656 12.013 15.240 1.00 85.88 87 GLY A C 1
ATOM 704 O O . GLY A 1 87 ? -2.585 12.474 15.628 1.00 85.88 87 GLY A O 1
ATOM 705 N N . LEU A 1 88 ? -3.937 10.709 15.344 1.00 89.06 88 LEU A N 1
ATOM 706 C CA . LEU A 1 88 ? -2.926 9.709 15.693 1.00 89.06 88 LEU A CA 1
ATOM 707 C C . LEU A 1 88 ? -2.067 9.398 14.462 1.00 89.06 88 LEU A C 1
ATOM 709 O O . LEU A 1 88 ? -2.585 9.308 13.349 1.00 89.06 88 LEU A O 1
ATOM 713 N N . LYS A 1 89 ? -0.758 9.205 14.666 1.00 91.75 89 LYS A N 1
ATOM 714 C CA . LYS A 1 89 ? 0.191 8.809 13.612 1.00 91.75 89 LYS A CA 1
ATOM 715 C C . LYS A 1 89 ? -0.023 7.342 13.223 1.00 91.75 89 LYS A C 1
ATOM 717 O O . LYS A 1 89 ? 0.724 6.461 13.630 1.00 91.75 89 LYS A O 1
ATOM 722 N N . LEU A 1 90 ? -1.107 7.082 12.498 1.00 92.06 90 LEU A N 1
ATOM 723 C CA . LEU A 1 90 ? -1.428 5.766 11.965 1.00 92.06 90 LEU A CA 1
ATOM 724 C C . LEU A 1 90 ? -0.584 5.492 10.724 1.00 92.06 90 LEU A C 1
ATOM 726 O O . LEU A 1 90 ? -0.575 6.289 9.786 1.00 92.06 90 LEU A O 1
ATOM 730 N N . HIS A 1 91 ? 0.054 4.329 10.703 1.00 92.62 91 HIS A N 1
ATOM 731 C CA . HIS A 1 91 ? 0.789 3.828 9.553 1.00 92.62 91 HIS A CA 1
ATOM 732 C C . HIS A 1 91 ? 0.126 2.549 9.044 1.00 92.62 91 HIS A C 1
ATOM 734 O O . HIS A 1 91 ? -0.402 1.748 9.821 1.00 92.62 91 HIS A O 1
ATOM 740 N N . THR A 1 92 ? 0.112 2.382 7.725 1.00 92.44 92 THR A N 1
ATOM 741 C CA . THR A 1 92 ? -0.317 1.130 7.098 1.00 92.44 92 THR A CA 1
ATOM 742 C C . THR A 1 92 ? 0.869 0.201 6.917 1.00 92.44 92 THR A C 1
ATOM 744 O O . THR A 1 92 ? 1.986 0.691 6.781 1.00 92.44 92 THR A O 1
ATOM 747 N N . VAL A 1 93 ? 0.620 -1.104 6.850 1.00 91.50 93 VAL A N 1
ATOM 748 C CA . VAL A 1 93 ? 1.667 -2.096 6.588 1.00 91.50 93 VAL A CA 1
ATOM 749 C C . VAL A 1 93 ? 2.419 -1.772 5.284 1.00 91.50 93 VAL A C 1
ATOM 751 O O . VAL A 1 93 ? 1.765 -1.566 4.256 1.00 91.50 93 VAL A O 1
ATOM 754 N N . PRO A 1 94 ? 3.755 -1.653 5.312 1.00 88.62 94 PRO A N 1
ATOM 755 C CA . PRO A 1 94 ? 4.574 -1.635 4.102 1.00 88.62 94 PRO A CA 1
ATOM 756 C C . PRO A 1 94 ? 4.718 -3.049 3.519 1.00 88.62 94 PRO A C 1
ATOM 758 O O . PRO A 1 94 ? 4.362 -4.032 4.173 1.00 88.62 94 PRO A O 1
ATOM 761 N N . LEU A 1 95 ? 5.230 -3.158 2.290 1.00 83.69 95 L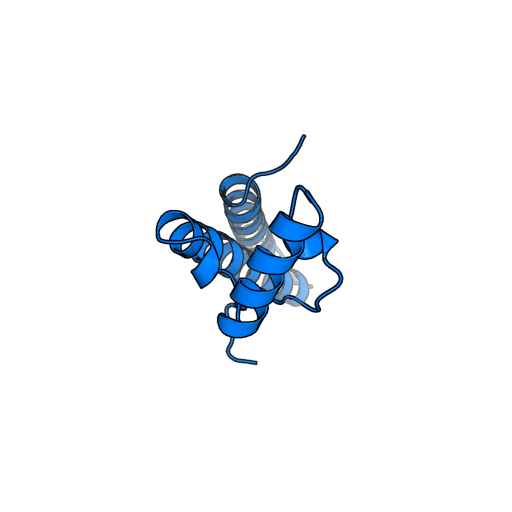EU A N 1
ATOM 762 C CA . LEU A 1 95 ? 5.630 -4.457 1.729 1.00 83.69 95 LEU A CA 1
ATOM 763 C C . LEU A 1 95 ? 6.957 -4.970 2.315 1.00 83.69 95 LEU A C 1
ATOM 765 O O . LEU A 1 95 ? 7.111 -6.172 2.513 1.00 83.69 95 LEU A O 1
ATOM 769 N N . GLU A 1 96 ? 7.901 -4.071 2.585 1.00 77.06 96 GLU A N 1
ATOM 770 C CA . GLU A 1 96 ? 9.192 -4.385 3.208 1.00 77.06 96 GLU A CA 1
ATOM 771 C C . GLU A 1 96 ? 9.104 -4.185 4.727 1.00 77.06 96 GLU A C 1
ATOM 773 O O . GLU A 1 96 ? 8.498 -3.215 5.181 1.00 77.06 96 GLU A O 1
ATOM 778 N N . GLU A 1 97 ? 9.706 -5.075 5.523 1.00 60.69 97 GLU A N 1
ATOM 779 C CA . GLU A 1 97 ? 9.864 -4.843 6.965 1.00 60.69 97 GLU A CA 1
ATOM 780 C C . GLU A 1 97 ? 10.823 -3.659 7.172 1.00 60.69 97 GLU A C 1
ATOM 782 O O . GLU A 1 97 ? 11.998 -3.736 6.813 1.00 60.69 97 GLU A O 1
ATOM 787 N N . GLY A 1 98 ? 10.288 -2.544 7.680 1.00 52.53 98 GLY A N 1
ATOM 788 C CA . GLY A 1 98 ? 11.047 -1.339 8.031 1.00 52.53 98 GLY A CA 1
ATOM 789 C C . GLY A 1 98 ? 11.542 -1.340 9.468 1.00 52.53 98 GLY A C 1
ATOM 790 O O . GLY A 1 98 ? 10.886 -1.983 10.319 1.00 52.53 98 GLY A O 1
#

Secondary structure (DSSP, 8-state):
----HHHHHHHHHHHHHHHHHHHHH-SS-HHHHHHHHHHHHHHHHHHHHHHHHHHH-GGGGBS-HHHHHHHHHHHHHTT-S-GGGG-----BPPSS--

Sequence (98 aa):
MKFTLLDNGSDSLKQSYSSLERFSNLYQGTEHSLKDAVIFLNHGLEILLKLILKNHSPALMFSDLKLYQKAKEEMKKKNLKNVFEVGLKLHTVPLEEG

Foldseek 3Di:
DDAALQRLLVVLQVLLVVLVVVLVVDPDPSVVSNVSSVVSNQRSVFSVVLVVQVVVPNLLQWPDSVLLVVLVVQCVVVVHPDSVVSVGPTDGDGPDDD

Solvent-accessible surface area (backbone atoms only — not comparable to full-atom values): 5378 Å² total; per-residue (Å²): 134,85,79,48,51,66,54,52,14,53,49,25,40,51,49,13,50,54,22,47,59,48,30,78,71,46,94,69,75,35,68,59,29,48,51,49,18,52,53,25,38,54,51,11,50,30,35,43,50,39,45,56,32,35,74,77,36,67,62,64,29,32,66,46,56,68,60,50,50,53,27,50,53,51,14,61,78,68,71,51,96,44,50,72,77,60,73,60,95,79,53,61,54,67,75,64,94,126

Nearest PDB structures (foldseek):
  7ah0-assembly1_A  TM=3.827E-01  e=4.485E+00  synthetic construct